Protein AF-A0A4R1M0T1-F1 (afdb_monomer_lite)

InterPro domains:
  IPR006120 Resolvase, HTH domain [PF02796] (14-45)
  IPR010982 Lambda repressor-like, DNA-binding domain superfamily [SSF47413] (10-69)

Foldseek 3Di:
DDDPPLPPAQPLCVVVVVVVPAPDDLVQLCVQVVHDSVVNVVSSRGRDDDLVVVVSSCVSRVHDCCVVCVVNVVVPDDDPDCPPDDDDPVRVVVVVVVVVVVVVVVVVVVVVVVVVVVVVVVVVPPDDDDDDD

Secondary structure (DSSP, 8-state):
----TTSS--HHHHHHHHHHTSSS-HHHHHHHHTS-HHHHHHHHT-SS--HHHHHHHHHHHT---TTT-HHHHHHHS-----TTS---HHHHHHHHHHHHHHHHHHHHHHHHHHHHHHHHTTGGGS-------

Structure (mmCIF, N/CA/C/O backbone):
data_AF-A0A4R1M0T1-F1
#
_entry.id   AF-A0A4R1M0T1-F1
#
loop_
_atom_site.group_PDB
_atom_site.id
_atom_site.type_symbol
_atom_site.label_atom_id
_atom_site.label_alt_id
_atom_site.label_comp_id
_atom_site.label_asym_id
_atom_site.label_entity_id
_atom_site.label_seq_id
_atom_site.pdbx_PDB_ins_code
_atom_site.Cartn_x
_atom_site.Cartn_y
_atom_site.Cartn_z
_atom_site.occupancy
_atom_site.B_iso_or_equiv
_atom_site.auth_seq_id
_atom_site.auth_comp_id
_atom_site.auth_asym_id
_atom_site.auth_atom_id
_atom_site.pdbx_PDB_model_num
ATOM 1 N N . MET A 1 1 ? 1.425 24.379 0.381 1.00 33.72 1 MET A N 1
ATOM 2 C CA . MET A 1 1 ? 0.547 24.592 -0.791 1.00 33.72 1 MET A CA 1
ATOM 3 C C . MET A 1 1 ? 0.255 23.237 -1.409 1.00 33.72 1 MET A C 1
ATOM 5 O O . MET A 1 1 ? 1.062 22.743 -2.184 1.00 33.72 1 MET A O 1
ATOM 9 N N . LEU A 1 2 ? -0.817 22.580 -0.966 1.00 36.25 2 LEU A N 1
ATOM 10 C CA . LEU A 1 2 ? -1.172 21.239 -1.421 1.00 36.25 2 LEU A CA 1
ATOM 11 C C . LEU A 1 2 ? -2.026 21.308 -2.693 1.00 36.25 2 LEU A C 1
ATOM 13 O O . LEU A 1 2 ? -3.057 21.968 -2.722 1.00 36.25 2 LEU A O 1
ATOM 17 N N . ASN A 1 3 ? -1.566 20.560 -3.692 1.00 45.50 3 ASN A N 1
ATOM 18 C CA . ASN A 1 3 ? -2.370 19.668 -4.520 1.00 45.50 3 ASN A CA 1
ATOM 19 C C . ASN A 1 3 ? -3.509 20.277 -5.361 1.00 45.50 3 ASN A C 1
ATOM 21 O O . ASN A 1 3 ? -4.679 19.976 -5.157 1.00 45.50 3 ASN A O 1
ATOM 25 N N . VAL A 1 4 ? -3.150 21.072 -6.376 1.00 42.53 4 VAL A N 1
ATOM 26 C CA . VAL A 1 4 ? -4.097 21.519 -7.424 1.00 42.53 4 VAL A CA 1
ATOM 27 C C . VAL A 1 4 ? -3.929 20.737 -8.744 1.00 42.53 4 VAL A C 1
ATOM 29 O O . VAL A 1 4 ? -4.718 20.903 -9.664 1.00 42.53 4 VAL A O 1
ATOM 32 N N . CYS A 1 5 ? -2.955 19.825 -8.866 1.00 45.53 5 CYS A N 1
ATOM 33 C CA . CYS A 1 5 ? -2.670 19.149 -10.145 1.00 45.53 5 CYS A CA 1
ATOM 34 C C . CYS A 1 5 ? -3.336 17.765 -10.320 1.00 45.53 5 CYS A C 1
ATOM 36 O O . CYS A 1 5 ? -2.964 17.017 -11.219 1.00 45.53 5 CYS A O 1
ATOM 38 N N . ASN A 1 6 ? -4.321 17.400 -9.488 1.00 52.53 6 ASN A N 1
ATOM 39 C CA . ASN A 1 6 ? -4.943 16.068 -9.549 1.00 52.53 6 ASN A CA 1
ATOM 40 C C . ASN A 1 6 ? -6.121 15.955 -10.545 1.00 52.53 6 ASN A C 1
ATOM 42 O O . ASN A 1 6 ? -6.615 14.862 -10.782 1.00 52.53 6 ASN A O 1
ATOM 46 N N . MET A 1 7 ? -6.593 17.057 -11.146 1.00 50.62 7 MET A N 1
ATOM 47 C CA . MET A 1 7 ? -7.789 17.042 -12.017 1.00 50.62 7 MET A CA 1
ATOM 48 C C . MET A 1 7 ? -7.512 16.796 -13.513 1.00 50.62 7 MET A C 1
ATOM 50 O O . MET A 1 7 ? -8.457 16.607 -14.271 1.00 50.62 7 MET A O 1
ATOM 54 N N . LEU A 1 8 ? -6.247 16.773 -13.948 1.00 61.38 8 LEU A N 1
ATOM 55 C CA . LEU A 1 8 ? -5.848 16.573 -15.357 1.00 61.38 8 LEU A CA 1
ATOM 56 C C . LEU A 1 8 ? -4.776 15.484 -15.544 1.00 61.38 8 LEU A C 1
ATOM 58 O O . LEU A 1 8 ? -4.285 15.283 -16.655 1.00 61.38 8 LEU A O 1
ATOM 62 N N . ARG A 1 9 ? -4.382 14.787 -14.471 1.00 71.94 9 ARG A N 1
ATOM 63 C CA . ARG A 1 9 ? -3.344 13.753 -14.531 1.00 71.94 9 ARG A CA 1
ATOM 64 C C . ARG A 1 9 ? -3.995 12.412 -14.869 1.00 71.94 9 ARG A C 1
ATOM 66 O O . ARG A 1 9 ? -4.820 11.920 -14.113 1.00 71.94 9 ARG A O 1
ATOM 73 N N . HIS A 1 10 ? -3.655 11.857 -16.033 1.00 86.06 10 HIS A N 1
ATOM 74 C CA . HIS A 1 10 ? -4.087 10.522 -16.442 1.00 86.06 10 HIS A CA 1
ATOM 75 C C . HIS A 1 10 ? -2.924 9.537 -16.283 1.00 86.06 10 HIS A C 1
ATOM 77 O O . HIS A 1 10 ? -2.056 9.416 -17.157 1.00 86.06 10 HIS A O 1
ATOM 83 N N . ASP A 1 11 ? -2.905 8.815 -15.168 1.00 85.62 11 ASP A N 1
ATOM 84 C CA . ASP A 1 11 ? -1.784 7.963 -14.757 1.00 85.62 11 ASP A CA 1
ATOM 85 C C . ASP A 1 11 ? -1.455 6.875 -15.785 1.00 85.62 11 ASP A C 1
ATOM 87 O O . ASP A 1 11 ? -0.282 6.607 -16.072 1.00 85.62 11 ASP A O 1
ATOM 91 N N . GLY A 1 12 ? -2.478 6.320 -16.436 1.00 88.31 12 GLY A N 1
ATOM 92 C CA . GLY A 1 12 ? -2.314 5.364 -17.527 1.00 88.31 12 GLY A CA 1
ATOM 93 C C . GLY A 1 12 ? -1.600 5.917 -18.759 1.00 88.31 12 GLY A C 1
ATOM 94 O O . GLY A 1 12 ? -0.815 5.197 -19.383 1.00 88.31 12 GLY A O 1
ATOM 95 N N . GLU A 1 13 ? -1.768 7.202 -19.081 1.00 88.56 13 GLU A N 1
ATOM 96 C CA . GLU A 1 13 ? -1.098 7.810 -20.234 1.00 88.56 13 GLU A CA 1
ATOM 97 C C . GLU A 1 13 ? 0.375 8.074 -19.931 1.00 88.56 13 GLU A C 1
ATOM 99 O O . GLU A 1 13 ? 1.247 7.868 -20.783 1.00 88.56 13 GLU A O 1
ATOM 104 N N . ILE A 1 14 ? 0.660 8.503 -18.700 1.00 87.81 14 ILE A N 1
ATOM 105 C CA . ILE A 1 14 ? 2.022 8.685 -18.197 1.00 87.81 14 ILE A CA 1
ATOM 106 C C . ILE A 1 14 ? 2.755 7.345 -18.239 1.00 87.81 14 ILE A C 1
ATOM 108 O O . ILE A 1 14 ? 3.854 7.256 -18.796 1.00 87.81 14 ILE A O 1
ATOM 112 N N . LEU A 1 15 ? 2.118 6.283 -17.741 1.00 88.56 15 LEU A N 1
ATOM 113 C CA . LEU A 1 15 ? 2.679 4.938 -17.746 1.00 88.56 15 LEU A CA 1
ATOM 114 C C . LEU A 1 15 ? 2.926 4.419 -19.171 1.00 88.56 15 LEU A C 1
ATOM 116 O O . LEU A 1 15 ? 3.992 3.865 -19.452 1.00 88.56 15 LEU A O 1
ATOM 120 N N . LYS A 1 16 ? 1.991 4.660 -20.098 1.00 90.19 16 LYS A N 1
ATOM 121 C CA . LYS A 1 16 ? 2.141 4.310 -21.519 1.00 90.19 16 LYS A CA 1
ATOM 122 C C . LYS A 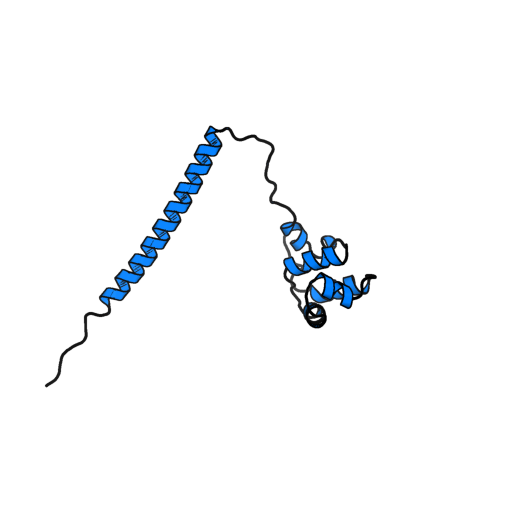1 16 ? 3.346 5.005 -22.153 1.00 90.19 16 LYS A C 1
ATOM 124 O O . LYS A 1 16 ? 4.143 4.349 -22.823 1.00 90.19 16 LYS A O 1
ATOM 129 N N . LYS A 1 17 ? 3.520 6.312 -21.919 1.00 87.81 17 LYS A N 1
ATOM 130 C CA . LYS A 1 17 ? 4.689 7.074 -22.401 1.00 87.81 17 LYS A CA 1
ATOM 131 C C . LYS A 1 17 ? 5.990 6.554 -21.790 1.00 87.81 17 LYS A C 1
ATOM 133 O O . LYS A 1 17 ? 7.015 6.518 -22.468 1.00 87.81 17 LYS A O 1
ATOM 138 N N . LEU A 1 18 ? 5.958 6.152 -20.524 1.00 85.69 18 LEU A N 1
ATOM 139 C CA . LEU A 1 18 ? 7.131 5.669 -19.809 1.00 85.69 18 LEU A CA 1
ATOM 140 C C . LEU A 1 18 ? 7.613 4.311 -20.327 1.00 85.69 18 LEU A C 1
ATOM 142 O O . LEU A 1 18 ? 8.812 4.146 -20.547 1.00 85.69 18 LEU A O 1
ATOM 146 N N . ILE A 1 19 ? 6.678 3.383 -20.552 1.00 86.81 19 ILE A N 1
ATOM 147 C CA . ILE A 1 19 ? 6.949 2.056 -21.120 1.00 86.81 19 ILE A CA 1
ATOM 148 C C . ILE A 1 19 ? 7.322 2.173 -22.598 1.00 86.81 19 ILE A C 1
ATOM 150 O O . ILE A 1 19 ? 8.246 1.504 -23.037 1.00 86.81 19 ILE A O 1
ATOM 154 N N . GLY A 1 20 ? 6.660 3.054 -23.355 1.00 84.19 20 GLY A N 1
ATOM 155 C CA . GLY A 1 20 ? 6.969 3.278 -24.771 1.00 84.19 20 GLY A CA 1
ATOM 156 C C . GLY A 1 20 ? 8.357 3.876 -25.023 1.00 84.19 20 GLY A C 1
ATOM 157 O O . GLY A 1 20 ? 8.916 3.669 -26.092 1.00 84.19 20 GLY A O 1
ATOM 158 N N . LYS A 1 21 ? 8.925 4.592 -24.043 1.00 83.12 21 LYS A N 1
ATOM 159 C CA . LYS A 1 21 ? 10.323 5.060 -24.059 1.00 83.12 21 LYS A CA 1
ATOM 160 C C . LYS A 1 21 ? 11.319 4.032 -23.506 1.00 83.12 21 LYS A C 1
ATOM 162 O O . LYS A 1 21 ? 12.507 4.331 -23.464 1.00 83.12 21 LYS A O 1
ATOM 167 N N . GLY A 1 22 ? 10.846 2.908 -22.974 1.00 80.25 22 GLY A N 1
ATOM 168 C CA . GLY A 1 22 ? 11.691 1.873 -22.387 1.00 80.25 22 GLY A CA 1
ATOM 169 C C . GLY A 1 22 ? 12.000 0.751 -23.375 1.00 80.25 22 GLY A C 1
ATOM 170 O O . GLY A 1 22 ? 11.234 0.496 -24.298 1.00 80.25 22 GLY A O 1
ATOM 171 N N . ASP A 1 23 ? 13.085 0.023 -23.118 1.00 83.12 23 ASP A N 1
ATOM 172 C CA . ASP A 1 23 ? 13.552 -1.077 -23.979 1.00 83.12 23 ASP A CA 1
ATOM 173 C C . ASP A 1 23 ? 12.890 -2.432 -23.662 1.00 83.12 23 ASP A C 1
ATOM 175 O O . ASP A 1 23 ? 13.226 -3.470 -24.235 1.00 83.12 23 ASP A O 1
ATOM 179 N N . ILE A 1 24 ? 11.956 -2.459 -22.706 1.00 86.44 24 ILE A N 1
ATOM 180 C CA . ILE A 1 24 ? 11.356 -3.696 -22.203 1.00 86.44 24 ILE A CA 1
ATOM 181 C C . ILE A 1 24 ? 9.989 -3.900 -22.865 1.00 86.44 24 ILE A C 1
ATOM 183 O O . ILE A 1 24 ? 9.076 -3.098 -22.655 1.00 86.44 24 ILE A O 1
ATOM 187 N N . PRO A 1 25 ? 9.786 -5.002 -23.612 1.00 90.19 25 PRO A N 1
ATOM 188 C CA . PRO A 1 25 ? 8.513 -5.249 -24.267 1.00 90.19 25 PRO A CA 1
ATOM 189 C C . PRO A 1 25 ? 7.417 -5.559 -23.242 1.00 90.19 25 PRO A C 1
ATOM 191 O O . PRO A 1 25 ? 7.638 -6.265 -22.254 1.00 90.19 25 PRO A O 1
ATOM 194 N N . ILE A 1 26 ? 6.189 -5.119 -23.531 1.00 89.94 26 ILE A N 1
ATOM 195 C CA . ILE A 1 26 ? 5.004 -5.311 -22.671 1.00 89.94 26 ILE A CA 1
ATOM 196 C C . ILE A 1 26 ? 4.774 -6.790 -22.327 1.00 89.94 26 ILE A C 1
ATOM 198 O O . ILE A 1 26 ? 4.324 -7.116 -21.231 1.00 89.94 26 ILE A O 1
ATOM 202 N N . SER A 1 27 ? 5.129 -7.708 -23.229 1.00 90.50 27 SER A N 1
ATOM 203 C CA . SER A 1 27 ? 5.064 -9.153 -22.993 1.00 90.50 27 SER A CA 1
ATOM 204 C C . SER A 1 27 ? 5.942 -9.612 -21.824 1.00 90.50 27 SER A C 1
ATOM 206 O O . SER A 1 27 ? 5.523 -10.472 -21.046 1.00 90.50 27 SER A O 1
ATOM 208 N N . ARG A 1 28 ? 7.137 -9.032 -21.679 1.00 91.44 28 ARG A N 1
ATOM 209 C CA . ARG A 1 28 ? 8.070 -9.325 -20.587 1.00 91.44 28 ARG A CA 1
ATOM 210 C C . ARG A 1 28 ? 7.588 -8.701 -19.282 1.00 91.44 28 ARG A C 1
ATOM 212 O O . ARG A 1 28 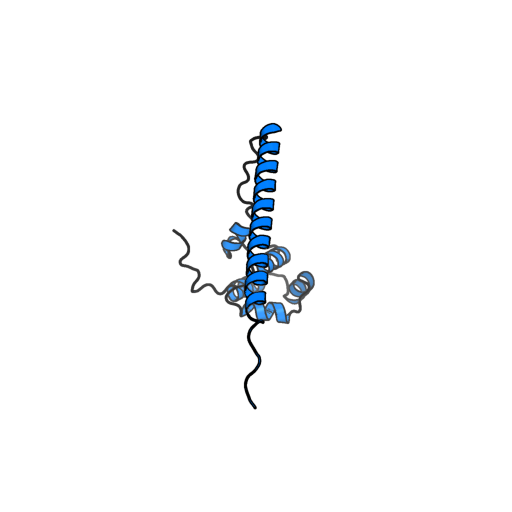? 7.605 -9.381 -18.260 1.00 91.44 28 ARG A O 1
ATOM 219 N N . ILE A 1 29 ? 7.061 -7.478 -19.349 1.00 91.31 29 ILE A N 1
ATOM 220 C CA . ILE A 1 29 ? 6.456 -6.797 -18.197 1.00 91.31 29 ILE A CA 1
ATOM 221 C C . ILE A 1 29 ? 5.275 -7.614 -17.658 1.00 91.31 29 ILE A C 1
ATOM 223 O O . ILE A 1 29 ? 5.232 -7.917 -16.472 1.00 91.31 29 ILE A O 1
ATOM 227 N N . ALA A 1 30 ? 4.364 -8.055 -18.530 1.00 92.38 30 ALA A N 1
ATOM 228 C CA . ALA A 1 30 ? 3.222 -8.901 -18.171 1.00 92.38 30 ALA A CA 1
ATOM 229 C C . ALA A 1 30 ? 3.658 -10.190 -17.462 1.00 92.38 30 ALA A C 1
ATOM 231 O O . ALA A 1 30 ? 3.120 -10.531 -16.408 1.00 92.38 30 ALA A O 1
ATOM 232 N N . LYS A 1 31 ? 4.689 -10.859 -17.995 1.00 92.56 31 LYS A N 1
ATOM 233 C CA . LYS A 1 31 ? 5.241 -12.085 -17.408 1.00 92.56 31 LYS A CA 1
ATOM 234 C C . LYS A 1 31 ? 5.829 -11.845 -16.014 1.00 92.56 31 LYS A C 1
ATOM 236 O O . LYS A 1 31 ? 5.576 -12.642 -15.119 1.00 92.56 31 LYS A O 1
ATOM 241 N N . GLN A 1 32 ? 6.580 -10.761 -15.817 1.00 89.12 32 GLN A N 1
ATOM 242 C CA . GLN A 1 32 ? 7.174 -10.431 -14.513 1.00 89.12 32 GLN A CA 1
ATOM 243 C C . GLN A 1 32 ? 6.139 -9.940 -13.493 1.00 89.12 32 GLN A C 1
ATOM 245 O O . GLN A 1 32 ? 6.295 -10.178 -12.301 1.00 89.12 32 GLN A O 1
ATOM 250 N N . MET A 1 33 ? 5.067 -9.300 -13.959 1.00 89.38 33 MET A N 1
ATOM 251 C CA . MET A 1 33 ? 3.951 -8.856 -13.123 1.00 89.38 33 MET A CA 1
ATOM 252 C C . MET A 1 33 ? 2.970 -9.988 -12.774 1.00 89.38 33 MET A C 1
ATOM 254 O O . MET A 1 33 ? 2.114 -9.794 -11.914 1.00 89.38 33 MET A O 1
ATOM 258 N N . GLY A 1 34 ? 3.054 -11.145 -13.442 1.00 91.44 34 GLY A N 1
ATOM 259 C CA . GLY A 1 34 ? 2.113 -12.256 -13.262 1.00 91.44 34 GLY A CA 1
ATOM 260 C C . GLY A 1 34 ? 0.698 -11.951 -13.771 1.00 91.44 34 GLY A C 1
ATOM 261 O O . GLY A 1 34 ? -0.269 -12.527 -13.280 1.00 91.44 34 GLY A O 1
ATOM 262 N N . VAL A 1 35 ? 0.559 -11.033 -14.733 1.00 91.38 35 VAL A N 1
ATOM 263 C CA . VAL A 1 35 ? -0.737 -10.610 -15.293 1.00 91.38 35 VAL A CA 1
ATOM 264 C C . VAL A 1 35 ? -0.783 -10.828 -16.801 1.00 91.38 35 VAL A C 1
ATOM 266 O O . VAL A 1 35 ? 0.244 -10.918 -17.470 1.00 91.38 35 VAL A O 1
ATOM 269 N N . ASN A 1 36 ? -1.987 -10.875 -17.372 1.00 94.25 36 ASN A N 1
ATOM 270 C CA . ASN A 1 36 ? -2.142 -10.910 -18.823 1.00 94.25 36 ASN A CA 1
ATOM 271 C C . ASN A 1 36 ? -1.764 -9.552 -19.455 1.00 94.25 36 ASN A C 1
ATOM 273 O O . ASN A 1 36 ? -1.960 -8.497 -18.849 1.00 94.25 36 ASN A O 1
ATOM 277 N N . ARG A 1 37 ? -1.283 -9.560 -20.706 1.00 91.19 37 ARG A N 1
ATOM 278 C CA . ARG A 1 37 ? -0.947 -8.346 -21.475 1.00 91.19 37 ARG A CA 1
ATOM 279 C C . ARG A 1 37 ? -2.139 -7.392 -21.563 1.00 91.19 37 ARG A C 1
ATOM 281 O O . ARG A 1 37 ? -1.972 -6.191 -21.390 1.00 91.19 37 ARG A O 1
ATOM 288 N N . SER A 1 38 ? -3.345 -7.934 -21.746 1.00 92.38 38 SER A N 1
ATOM 289 C CA . SER A 1 38 ? -4.594 -7.162 -21.787 1.00 92.38 38 SER A CA 1
ATOM 290 C C . SER A 1 38 ? -4.832 -6.352 -20.511 1.00 92.38 38 SER A C 1
ATOM 292 O O . SER A 1 38 ? -5.366 -5.251 -20.578 1.00 92.38 38 SER A O 1
ATOM 294 N N . THR A 1 39 ? -4.392 -6.855 -19.352 1.00 91.75 39 THR A N 1
ATOM 295 C CA . THR A 1 39 ? -4.483 -6.131 -18.077 1.00 91.75 39 THR A CA 1
ATOM 296 C C . THR A 1 39 ? -3.589 -4.896 -18.074 1.00 91.75 39 THR A C 1
ATOM 298 O O . THR A 1 39 ? -4.009 -3.859 -17.572 1.00 91.75 39 THR A O 1
ATOM 301 N N . ILE A 1 40 ? -2.392 -4.986 -18.665 1.00 90.12 40 ILE A N 1
ATOM 302 C CA . ILE A 1 40 ? -1.485 -3.838 -18.801 1.00 90.12 40 ILE A CA 1
ATOM 303 C C . ILE A 1 40 ? -2.093 -2.796 -19.737 1.00 90.12 40 ILE A C 1
ATOM 305 O O . ILE A 1 40 ? -2.155 -1.629 -19.368 1.00 90.12 40 ILE A O 1
ATOM 309 N N . TYR A 1 41 ? -2.594 -3.213 -20.904 1.00 92.44 41 TYR A N 1
ATOM 310 C CA . TYR A 1 41 ? -3.232 -2.286 -21.844 1.00 92.44 41 TYR A CA 1
ATOM 311 C C . TYR A 1 41 ? -4.438 -1.583 -21.224 1.00 92.44 41 TYR A C 1
ATOM 313 O O . TYR A 1 41 ? -4.539 -0.367 -21.313 1.00 92.44 41 TYR A O 1
ATOM 321 N N . ARG A 1 42 ? -5.287 -2.320 -20.501 1.00 92.38 42 ARG A N 1
ATOM 322 C CA . ARG A 1 42 ? -6.428 -1.748 -19.775 1.00 92.38 42 ARG A CA 1
ATOM 323 C C . ARG A 1 42 ? -6.006 -0.713 -18.733 1.00 92.38 42 ARG A C 1
ATOM 325 O O . ARG A 1 42 ? -6.776 0.191 -18.433 1.00 92.38 42 ARG A O 1
ATOM 332 N N . MET A 1 43 ? -4.811 -0.851 -18.163 1.00 88.81 43 MET A N 1
ATOM 333 C CA . MET A 1 43 ? -4.285 0.113 -17.202 1.00 88.81 43 MET A CA 1
ATOM 334 C C . MET A 1 43 ? -3.889 1.437 -17.858 1.00 88.81 43 MET A C 1
ATOM 336 O O . MET A 1 43 ? -3.863 2.456 -17.179 1.00 88.81 43 MET A O 1
ATOM 340 N N . PHE A 1 44 ? -3.616 1.453 -19.165 1.00 90.06 44 PHE A N 1
ATOM 341 C CA . PHE A 1 44 ? -3.293 2.686 -19.884 1.00 90.06 44 PHE A CA 1
ATOM 342 C C . PHE A 1 44 ? -4.493 3.610 -20.069 1.00 90.06 44 PHE A C 1
ATOM 344 O O . PHE A 1 44 ? -4.288 4.811 -20.189 1.00 90.06 44 PHE A O 1
ATOM 351 N N . ASP A 1 45 ? -5.710 3.069 -20.016 1.00 88.38 45 ASP A N 1
ATOM 352 C CA . ASP A 1 45 ? -6.964 3.825 -20.132 1.00 88.38 45 ASP A CA 1
ATOM 353 C C . ASP A 1 45 ? -7.527 4.238 -18.757 1.00 88.38 45 ASP A C 1
ATOM 355 O O . ASP A 1 45 ? -8.643 4.747 -18.650 1.00 88.38 45 ASP A O 1
ATOM 359 N N . LYS A 1 46 ? -6.787 3.974 -17.670 1.00 88.44 46 LYS A N 1
ATOM 360 C CA . LYS A 1 46 ? -7.177 4.360 -16.312 1.00 88.44 46 LYS A CA 1
ATOM 361 C C . LYS A 1 46 ? -6.554 5.696 -15.927 1.00 88.44 46 LYS A C 1
ATOM 363 O O . LYS A 1 46 ? -5.333 5.844 -15.948 1.00 88.44 46 LYS A O 1
ATOM 368 N N . ALA A 1 47 ? -7.412 6.634 -15.531 1.00 84.69 47 ALA A N 1
ATOM 369 C CA . ALA A 1 47 ? -6.994 7.938 -15.029 1.00 84.69 47 ALA A CA 1
ATOM 370 C C . ALA A 1 47 ? -6.237 7.830 -13.697 1.00 84.69 47 ALA A C 1
ATOM 372 O O . ALA A 1 47 ? -5.273 8.555 -13.495 1.00 84.69 47 ALA A O 1
ATOM 373 N N . ASP A 1 48 ? -6.634 6.880 -12.847 1.00 85.31 48 ASP A N 1
ATOM 374 C CA . ASP A 1 48 ? -6.006 6.583 -11.560 1.00 85.31 48 ASP A CA 1
ATOM 375 C C . ASP A 1 48 ? -5.549 5.117 -11.524 1.00 85.31 48 ASP A C 1
ATOM 377 O O . ASP A 1 48 ? -6.302 4.202 -11.894 1.00 85.31 48 ASP A O 1
ATOM 381 N N . ILE A 1 49 ? -4.300 4.894 -11.118 1.00 86.88 49 ILE A N 1
ATOM 382 C CA . ILE A 1 49 ? -3.677 3.573 -11.033 1.00 86.88 49 ILE A CA 1
ATOM 383 C C . ILE A 1 49 ? -3.293 3.312 -9.574 1.00 86.88 49 ILE A C 1
ATOM 385 O O . ILE A 1 49 ? -2.562 4.106 -8.988 1.00 86.88 49 ILE A O 1
ATOM 389 N N . PRO A 1 50 ? -3.672 2.153 -8.999 1.00 85.50 50 PRO A N 1
ATOM 390 C CA . PRO A 1 50 ? -3.275 1.794 -7.646 1.00 85.50 50 PRO A CA 1
ATOM 391 C C . PRO A 1 50 ? -1.757 1.860 -7.451 1.00 85.50 50 PRO A C 1
ATOM 393 O O . PRO A 1 50 ? -0.991 1.312 -8.251 1.00 85.50 50 PRO A O 1
ATOM 396 N N . ILE A 1 51 ? -1.335 2.457 -6.336 1.00 84.06 51 ILE A N 1
ATOM 397 C CA . ILE A 1 51 ? 0.078 2.660 -5.978 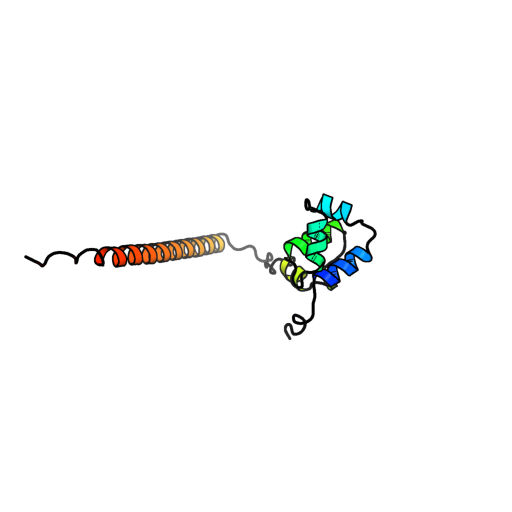1.00 84.06 51 ILE A CA 1
ATOM 398 C C . ILE A 1 51 ? 0.865 1.340 -6.013 1.00 84.06 51 ILE A C 1
ATOM 400 O O . ILE A 1 51 ? 1.963 1.289 -6.566 1.00 84.06 51 ILE A O 1
ATOM 404 N N . ASP A 1 52 ? 0.282 0.237 -5.535 1.00 84.88 52 ASP A N 1
ATOM 405 C CA . ASP A 1 52 ? 0.903 -1.096 -5.579 1.00 84.88 52 ASP A CA 1
ATOM 406 C C . ASP A 1 52 ? 1.270 -1.544 -6.998 1.00 84.88 52 ASP A C 1
ATOM 408 O O . ASP A 1 52 ? 2.286 -2.212 -7.220 1.00 84.88 52 ASP A O 1
ATOM 412 N N . PHE A 1 53 ? 0.433 -1.195 -7.975 1.00 87.50 53 PHE A N 1
ATOM 413 C CA . PHE A 1 53 ? 0.671 -1.525 -9.372 1.00 87.50 53 PHE A CA 1
ATOM 414 C C . PHE A 1 53 ? 1.811 -0.674 -9.944 1.00 87.50 53 PHE A C 1
ATOM 416 O O . PHE A 1 53 ? 2.697 -1.218 -10.608 1.00 87.50 53 PHE A O 1
ATOM 423 N N . LEU A 1 54 ? 1.831 0.628 -9.633 1.00 87.00 54 LEU A N 1
ATOM 424 C CA . LEU A 1 54 ? 2.901 1.557 -10.021 1.00 87.00 54 LEU A CA 1
ATOM 425 C C . LEU A 1 54 ? 4.261 1.153 -9.429 1.00 87.00 54 LEU A C 1
ATOM 427 O O . LEU A 1 54 ? 5.273 1.153 -10.130 1.00 87.00 54 LEU A O 1
ATOM 431 N N . LEU A 1 55 ? 4.287 0.730 -8.164 1.00 84.62 55 LEU A N 1
ATOM 432 C CA . LEU A 1 55 ? 5.500 0.252 -7.500 1.00 84.62 55 LEU A CA 1
ATOM 433 C C . LEU A 1 55 ? 6.042 -1.025 -8.145 1.00 84.62 55 LEU A C 1
ATOM 435 O O . LEU A 1 55 ? 7.238 -1.131 -8.426 1.00 84.62 55 LEU A O 1
ATOM 439 N N . LYS A 1 56 ? 5.169 -2.006 -8.396 1.00 87.81 56 LYS A N 1
ATOM 440 C CA . LYS A 1 56 ? 5.573 -3.268 -9.028 1.00 87.81 56 LYS A CA 1
ATOM 441 C C . LYS A 1 56 ? 6.089 -3.037 -10.444 1.00 87.81 56 LYS A C 1
ATOM 443 O O . LYS A 1 56 ? 7.145 -3.563 -10.792 1.00 87.81 56 LYS A O 1
ATOM 448 N N . ILE A 1 57 ? 5.397 -2.222 -11.241 1.00 88.38 57 ILE A N 1
ATOM 449 C CA . ILE A 1 57 ? 5.828 -1.965 -12.615 1.00 88.38 57 ILE A CA 1
ATOM 450 C C . ILE A 1 57 ? 7.115 -1.134 -12.658 1.00 88.38 57 ILE A C 1
ATOM 452 O O . ILE A 1 57 ? 7.984 -1.449 -13.464 1.00 88.38 57 ILE A O 1
ATOM 456 N N . GLY A 1 58 ? 7.295 -0.170 -11.745 1.00 86.00 58 GLY A N 1
ATOM 457 C CA . GLY A 1 58 ? 8.537 0.596 -11.582 1.00 86.00 58 GLY A CA 1
ATOM 458 C C . GLY A 1 58 ? 9.755 -0.280 -11.314 1.00 86.00 58 GLY A C 1
ATOM 459 O O . GLY A 1 58 ? 10.782 -0.123 -11.976 1.00 86.00 58 GLY A O 1
ATOM 460 N N . LYS A 1 59 ? 9.610 -1.279 -10.433 1.00 86.06 59 LYS A N 1
A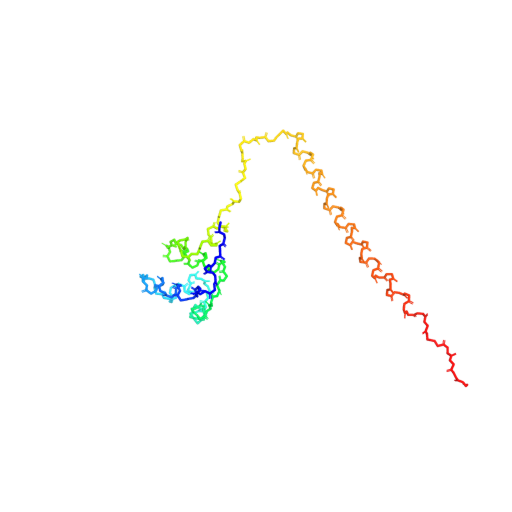TOM 461 C CA . LYS A 1 59 ? 10.649 -2.293 -10.183 1.00 86.06 59 LYS A CA 1
ATOM 462 C C . LYS A 1 59 ? 10.957 -3.120 -11.430 1.00 86.06 59 LYS A C 1
ATOM 464 O O . LYS A 1 59 ? 12.118 -3.368 -11.731 1.00 86.06 59 LYS A O 1
ATOM 469 N N . VAL A 1 60 ? 9.924 -3.533 -12.166 1.00 87.12 60 VAL A N 1
ATOM 470 C CA . VAL A 1 60 ? 10.072 -4.344 -13.384 1.00 87.12 60 VAL A CA 1
ATOM 471 C C . VAL A 1 60 ? 10.788 -3.580 -14.496 1.00 87.12 60 VAL A C 1
ATOM 473 O O . VAL A 1 60 ? 11.627 -4.158 -15.184 1.00 87.12 60 VAL A O 1
ATOM 476 N N . ILE A 1 61 ? 10.487 -2.290 -14.661 1.00 86.69 61 ILE A N 1
ATOM 477 C CA . ILE A 1 61 ? 11.129 -1.457 -15.683 1.00 86.69 61 ILE A CA 1
ATOM 478 C C . ILE A 1 61 ? 12.434 -0.797 -15.216 1.00 86.69 61 ILE A C 1
ATOM 480 O O . ILE A 1 61 ? 13.049 -0.072 -15.993 1.00 86.69 61 ILE A O 1
ATOM 484 N N . ASN A 1 62 ? 12.838 -1.042 -13.965 1.00 83.50 62 ASN A N 1
ATOM 485 C CA . ASN A 1 62 ? 14.005 -0.455 -13.305 1.00 83.50 62 ASN A CA 1
ATOM 486 C C . ASN A 1 62 ? 14.101 1.071 -13.490 1.00 83.50 62 ASN A C 1
ATOM 488 O O . ASN A 1 62 ? 15.157 1.611 -13.825 1.00 83.50 62 ASN A O 1
ATOM 492 N N . LYS A 1 63 ? 12.970 1.765 -13.332 1.00 80.12 63 LYS A N 1
ATOM 493 C CA . LYS A 1 63 ? 12.875 3.213 -13.531 1.00 80.12 63 LYS A CA 1
ATOM 494 C C . LYS A 1 63 ? 12.255 3.869 -12.317 1.00 80.12 63 LYS A C 1
ATOM 496 O O . LYS A 1 63 ? 11.268 3.371 -11.777 1.00 80.12 63 LYS A O 1
ATOM 501 N N . ASP A 1 64 ? 12.820 5.006 -11.936 1.00 76.75 64 ASP A N 1
ATOM 502 C CA . ASP A 1 64 ? 12.280 5.792 -10.843 1.00 76.75 64 ASP A CA 1
ATOM 503 C C . ASP A 1 64 ? 10.952 6.447 -11.257 1.00 76.75 64 ASP A C 1
ATOM 505 O O . ASP A 1 64 ? 10.873 7.201 -12.233 1.00 76.75 64 ASP A O 1
ATOM 509 N N . MET A 1 65 ? 9.897 6.104 -10.521 1.00 77.62 65 MET A N 1
ATOM 510 C CA . MET A 1 65 ? 8.533 6.603 -10.711 1.00 77.62 65 MET A CA 1
ATOM 511 C C . MET A 1 65 ? 8.275 7.879 -9.909 1.00 77.62 65 MET A C 1
ATOM 513 O O . MET A 1 65 ? 7.312 8.590 -10.194 1.00 77.62 65 MET A O 1
ATOM 517 N N . SER A 1 66 ? 9.151 8.192 -8.953 1.00 75.94 66 SER A N 1
ATOM 518 C CA . SER A 1 66 ? 9.048 9.327 -8.035 1.00 75.94 66 SER A CA 1
ATOM 519 C C . SER A 1 66 ? 8.776 10.672 -8.728 1.00 75.94 66 SER A C 1
ATOM 521 O O . SER A 1 66 ? 7.869 11.380 -8.295 1.00 75.94 66 SER A O 1
ATOM 523 N N . PRO A 1 67 ? 9.449 11.032 -9.844 1.00 78.88 67 PRO A N 1
ATOM 524 C CA . PRO A 1 67 ? 9.216 12.320 -10.509 1.00 78.88 67 PRO A CA 1
ATOM 525 C C . PRO A 1 67 ? 7.832 12.436 -11.154 1.00 78.88 67 PRO A C 1
ATOM 527 O O . PRO A 1 67 ? 7.347 13.538 -11.398 1.00 78.88 67 PRO A O 1
ATOM 530 N N . PHE A 1 68 ? 7.223 11.297 -11.485 1.00 76.31 68 PHE A N 1
ATOM 531 C CA . PHE A 1 68 ? 5.950 11.239 -12.191 1.00 76.31 68 PHE A CA 1
ATOM 532 C C . PHE A 1 68 ? 4.781 11.070 -11.229 1.00 76.31 68 PHE A C 1
ATOM 534 O O . PHE A 1 68 ? 3.709 11.591 -11.517 1.00 76.31 68 PHE A O 1
ATOM 541 N N . PHE A 1 69 ? 5.000 10.376 -10.112 1.00 78.94 69 PHE A N 1
ATOM 542 C CA . PHE A 1 69 ? 3.991 10.011 -9.123 1.00 78.94 69 PHE A CA 1
ATOM 543 C C . PHE A 1 69 ? 4.484 10.404 -7.717 1.00 78.94 69 PHE A C 1
ATOM 545 O O . PHE A 1 69 ? 5.025 9.562 -6.995 1.00 78.94 69 PHE A O 1
ATOM 552 N N . PRO A 1 70 ? 4.348 11.677 -7.306 1.00 72.06 70 PRO A N 1
ATOM 553 C CA . PRO A 1 70 ? 4.798 12.132 -5.988 1.00 72.06 70 PRO A CA 1
ATOM 554 C C . PRO A 1 70 ? 4.096 11.405 -4.827 1.00 72.06 70 PRO A C 1
ATOM 556 O O . PRO A 1 70 ? 4.655 11.294 -3.736 1.00 72.06 70 PRO A O 1
ATOM 559 N N . GLU A 1 71 ? 2.904 10.853 -5.055 1.00 68.38 71 GLU A N 1
ATOM 560 C CA . GLU A 1 71 ? 2.154 10.042 -4.090 1.00 68.38 71 GLU A CA 1
ATOM 561 C C . GLU A 1 71 ? 2.858 8.709 -3.794 1.00 68.38 71 GLU A C 1
ATOM 563 O O . GLU A 1 71 ? 2.819 8.211 -2.670 1.00 68.38 71 GLU A O 1
ATOM 568 N N . VAL A 1 72 ? 3.570 8.156 -4.783 1.00 65.62 72 VAL A N 1
ATOM 569 C CA . VAL A 1 72 ? 4.377 6.940 -4.619 1.00 65.62 72 VAL A CA 1
ATOM 570 C C . VAL A 1 72 ? 5.536 7.197 -3.654 1.00 65.62 72 VAL A C 1
ATOM 572 O O . VAL A 1 72 ? 5.864 6.330 -2.848 1.00 65.62 72 VAL A O 1
ATOM 575 N N . ILE A 1 73 ? 6.113 8.403 -3.670 1.00 62.59 73 ILE A N 1
ATOM 576 C CA . ILE A 1 73 ? 7.191 8.792 -2.750 1.00 62.59 73 ILE A CA 1
ATOM 577 C C . ILE A 1 73 ? 6.694 8.787 -1.300 1.00 62.59 73 ILE A C 1
ATOM 579 O O . ILE A 1 73 ? 7.382 8.270 -0.423 1.00 62.59 73 ILE A O 1
ATOM 583 N N . GLN A 1 74 ? 5.497 9.322 -1.046 1.00 61.81 74 GLN A N 1
ATOM 584 C CA . GLN A 1 74 ? 4.918 9.363 0.302 1.00 61.81 74 GLN A CA 1
ATOM 585 C C . GLN A 1 74 ? 4.631 7.962 0.856 1.00 61.81 74 GLN A C 1
ATOM 587 O O . GLN A 1 74 ? 4.719 7.762 2.061 1.00 61.81 74 GLN A O 1
ATOM 592 N N . ALA A 1 75 ? 4.322 6.993 -0.010 1.00 60.00 75 ALA A N 1
ATOM 593 C CA . ALA A 1 75 ? 4.113 5.602 0.387 1.00 60.00 75 ALA A CA 1
ATOM 594 C C . ALA A 1 75 ? 5.424 4.829 0.636 1.00 60.00 75 ALA A C 1
ATOM 596 O O . ALA A 1 75 ? 5.422 3.861 1.393 1.00 60.00 75 ALA A O 1
ATOM 597 N N . ILE A 1 76 ? 6.531 5.220 -0.010 1.00 62.25 76 ILE A N 1
ATOM 598 C CA . ILE A 1 76 ? 7.855 4.594 0.176 1.00 62.25 76 ILE A CA 1
ATOM 599 C C . ILE A 1 76 ? 8.573 5.160 1.406 1.00 62.25 76 ILE A C 1
ATOM 601 O O . ILE A 1 76 ? 9.346 4.447 2.044 1.00 62.25 76 ILE A O 1
ATOM 605 N N . GLN A 1 77 ? 8.350 6.434 1.734 1.00 59.28 77 GLN A N 1
ATOM 606 C CA . GLN A 1 77 ? 8.911 7.021 2.942 1.00 59.28 77 GLN A CA 1
ATOM 607 C C . GLN A 1 77 ? 8.194 6.427 4.155 1.00 59.28 77 GLN A C 1
ATOM 609 O O . GLN A 1 77 ? 7.041 6.755 4.430 1.00 59.28 77 GLN A O 1
ATOM 614 N N . GLU A 1 78 ? 8.887 5.556 4.894 1.00 57.94 78 GLU A N 1
ATOM 615 C CA . GLU A 1 78 ? 8.494 5.273 6.271 1.00 57.94 78 GLU A CA 1
ATOM 616 C C . GLU A 1 78 ? 8.311 6.622 6.984 1.00 57.94 78 GLU A C 1
ATOM 618 O O . GLU A 1 78 ? 9.144 7.522 6.796 1.00 57.94 78 GLU A O 1
ATOM 623 N N . PRO A 1 79 ? 7.231 6.812 7.770 1.00 59.44 79 PRO A N 1
ATOM 624 C CA . PRO A 1 79 ? 7.125 8.001 8.601 1.00 59.44 79 PRO A CA 1
ATOM 625 C C . PRO A 1 79 ? 8.434 8.110 9.386 1.00 59.44 79 PRO A C 1
ATOM 627 O O . PRO A 1 79 ? 8.912 7.075 9.847 1.00 59.44 79 PRO A O 1
ATOM 630 N N . PRO A 1 80 ? 9.046 9.300 9.510 1.00 55.03 80 PRO A N 1
ATOM 631 C CA . PRO A 1 80 ? 10.340 9.440 10.159 1.00 55.03 80 PRO A CA 1
ATOM 632 C C . PRO A 1 80 ? 10.231 8.934 11.598 1.00 55.03 80 PRO A C 1
ATOM 634 O O . PRO A 1 80 ? 9.773 9.640 12.497 1.00 55.03 80 PRO A O 1
ATOM 637 N N . VAL A 1 81 ? 10.606 7.675 11.812 1.00 56.50 81 VAL A N 1
ATOM 638 C CA . VAL A 1 81 ? 10.650 7.080 13.135 1.00 56.50 81 VAL A CA 1
ATOM 639 C C . VAL A 1 81 ? 11.946 7.590 13.732 1.00 56.50 81 VAL A C 1
ATOM 641 O O . VAL A 1 81 ? 13.035 7.321 13.226 1.00 56.50 81 VAL A O 1
ATOM 644 N N . ASN A 1 82 ? 11.840 8.405 14.777 1.00 61.69 82 ASN A N 1
ATOM 645 C CA . ASN A 1 82 ? 13.006 8.843 15.521 1.00 61.69 82 ASN A CA 1
ATOM 646 C C . ASN A 1 82 ? 13.575 7.635 16.287 1.00 61.69 82 ASN A C 1
ATOM 648 O O . ASN A 1 82 ? 13.205 7.388 17.431 1.00 61.69 82 ASN A O 1
ATOM 652 N N . TYR A 1 83 ? 14.455 6.866 15.643 1.00 58.25 83 TYR A N 1
ATOM 653 C CA . TYR A 1 83 ? 15.191 5.759 16.264 1.00 58.25 83 TYR A CA 1
ATOM 654 C C . TYR A 1 83 ? 16.273 6.248 17.252 1.00 58.25 83 TYR A C 1
ATOM 656 O O . TYR A 1 83 ? 16.937 5.435 17.890 1.00 58.25 83 TYR A O 1
ATOM 664 N N . 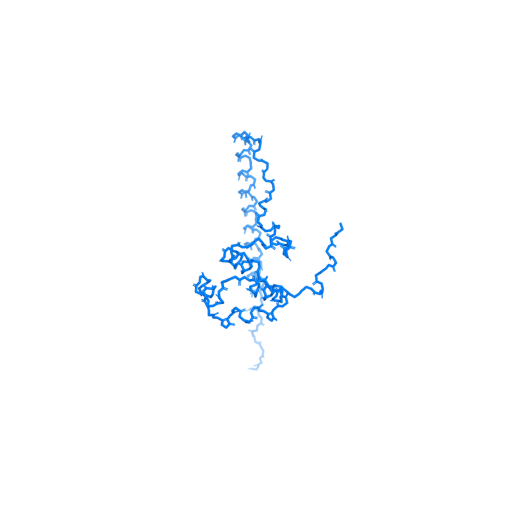SER A 1 84 ? 16.468 7.566 17.394 1.00 61.25 84 SER A N 1
ATOM 665 C CA . SER A 1 84 ? 17.631 8.170 18.063 1.00 61.25 84 SER A CA 1
ATOM 666 C C . SER A 1 84 ? 17.525 8.259 19.587 1.00 61.25 84 SER A C 1
ATOM 668 O O . SER A 1 84 ? 18.372 8.877 20.227 1.00 61.25 84 SER A O 1
ATOM 670 N N . SER A 1 85 ? 16.500 7.679 20.206 1.00 64.69 85 SER A N 1
ATOM 671 C CA . SER A 1 85 ? 16.382 7.654 21.666 1.00 64.69 85 SER A CA 1
ATOM 672 C C . SER A 1 85 ? 15.976 6.255 22.115 1.00 64.69 85 SER A C 1
ATOM 674 O O . SER A 1 85 ? 14.817 5.875 21.937 1.00 64.69 85 SER A O 1
ATOM 676 N N . PRO A 1 86 ? 16.914 5.460 22.664 1.00 70.94 86 PRO A N 1
ATOM 677 C CA . PRO A 1 86 ? 16.576 4.203 23.310 1.00 70.94 86 PRO A CA 1
ATOM 678 C C . PRO A 1 86 ? 15.597 4.508 24.444 1.00 70.94 86 PRO A C 1
ATOM 680 O O . PRO A 1 86 ? 15.967 5.157 25.421 1.00 70.94 86 PRO A O 1
ATOM 683 N N . LYS A 1 87 ? 14.338 4.084 24.296 1.00 74.56 87 LYS A N 1
ATOM 684 C CA . LYS A 1 87 ? 13.350 4.200 25.372 1.00 74.56 87 LYS A CA 1
ATOM 685 C C . LYS A 1 87 ? 13.824 3.378 26.561 1.00 74.56 87 LYS A C 1
ATOM 687 O O . LYS A 1 87 ? 14.314 2.256 26.388 1.00 74.56 87 LYS A O 1
ATOM 692 N N . SER A 1 88 ? 13.665 3.918 27.762 1.00 85.62 88 SER A N 1
ATOM 693 C CA . SER A 1 88 ? 13.918 3.160 28.985 1.00 85.62 88 SER A CA 1
ATOM 694 C C . SER A 1 88 ? 13.005 1.927 29.034 1.00 85.62 88 SER A C 1
ATOM 696 O O . SER A 1 88 ? 11.873 1.950 28.547 1.00 85.62 88 SER A O 1
ATOM 698 N N . TYR A 1 89 ? 13.461 0.844 29.672 1.00 84.81 89 TYR A N 1
ATOM 699 C CA . TYR A 1 89 ? 12.640 -0.355 29.881 1.00 84.81 89 TYR A CA 1
ATOM 700 C C . TYR A 1 89 ? 11.302 -0.025 30.566 1.00 84.81 89 TYR A C 1
ATOM 702 O O . TYR A 1 89 ? 10.274 -0.604 30.220 1.00 84.81 89 TYR A O 1
ATOM 710 N N . SER A 1 90 ? 11.300 0.947 31.486 1.00 87.31 90 SER A N 1
ATOM 711 C CA . SER A 1 90 ? 10.084 1.441 32.143 1.00 87.31 90 SER A CA 1
ATOM 712 C C . SER A 1 90 ? 9.110 2.099 31.159 1.00 87.31 90 SER A C 1
ATOM 714 O O . SER A 1 90 ? 7.929 1.772 31.158 1.00 87.31 90 SER A O 1
ATOM 716 N N . GLU A 1 91 ? 9.608 2.952 30.263 1.00 86.81 91 GLU A N 1
ATOM 717 C CA . GLU A 1 91 ? 8.795 3.655 29.259 1.00 86.81 91 GLU A CA 1
ATOM 718 C C . GLU A 1 91 ? 8.158 2.673 28.267 1.00 86.81 91 GLU A C 1
ATOM 720 O O . GLU A 1 91 ? 6.995 2.814 27.894 1.00 86.81 91 GLU A O 1
ATOM 725 N N . LEU A 1 92 ? 8.884 1.615 27.892 1.00 86.88 92 LEU A N 1
ATOM 726 C CA . LEU A 1 92 ? 8.356 0.544 27.042 1.00 86.88 92 LEU A CA 1
ATOM 727 C C . LEU A 1 92 ? 7.243 -0.261 27.728 1.00 86.88 92 LEU A C 1
ATOM 729 O O . LEU A 1 92 ? 6.298 -0.699 27.064 1.00 86.88 92 LEU A O 1
ATOM 733 N N . LEU A 1 93 ? 7.343 -0.485 29.043 1.00 89.88 93 LEU A N 1
ATOM 734 C CA . LEU A 1 93 ? 6.290 -1.153 29.811 1.00 89.88 93 LEU A CA 1
ATOM 735 C C . LEU A 1 93 ? 5.019 -0.304 29.874 1.00 89.88 93 LEU A C 1
ATOM 737 O O . LEU A 1 93 ? 3.925 -0.848 29.688 1.00 89.88 93 LEU A O 1
ATOM 741 N N . ASP A 1 94 ? 5.166 1.002 30.080 1.00 91.25 94 ASP A N 1
ATOM 742 C CA . ASP A 1 94 ? 4.043 1.937 30.134 1.00 91.25 94 ASP A CA 1
ATOM 743 C C . ASP A 1 94 ? 3.361 2.074 28.771 1.00 91.25 94 ASP A C 1
ATOM 745 O O . ASP A 1 94 ? 2.135 1.980 28.685 1.00 91.25 94 ASP A O 1
ATOM 749 N N . GLU A 1 95 ? 4.130 2.175 27.684 1.00 89.56 95 GLU A N 1
ATOM 750 C CA . GLU A 1 95 ? 3.581 2.171 26.324 1.00 89.56 95 GLU A CA 1
ATOM 751 C C . GLU A 1 95 ? 2.839 0.874 26.013 1.00 89.56 95 GLU A C 1
ATOM 753 O O . GLU A 1 95 ? 1.708 0.899 25.520 1.00 89.56 95 GLU A O 1
ATOM 758 N N . ARG A 1 96 ? 3.440 -0.277 26.337 1.00 91.56 96 ARG A N 1
ATOM 759 C CA . ARG A 1 96 ? 2.794 -1.583 26.164 1.00 91.56 96 ARG A CA 1
ATOM 760 C C . ARG A 1 96 ? 1.465 -1.631 26.916 1.00 91.56 96 ARG A C 1
ATOM 762 O O . ARG A 1 96 ? 0.469 -2.104 26.364 1.00 91.56 96 ARG A O 1
ATOM 769 N N . ARG A 1 97 ? 1.444 -1.167 28.167 1.00 94.06 97 ARG A N 1
ATOM 770 C CA . ARG A 1 97 ? 0.237 -1.141 28.997 1.00 94.06 97 ARG A CA 1
ATOM 771 C C . ARG A 1 97 ? -0.821 -0.219 28.398 1.00 94.06 97 ARG A C 1
ATOM 773 O O . ARG A 1 97 ? -1.951 -0.657 28.216 1.00 94.06 97 ARG A O 1
ATOM 780 N N . TYR A 1 98 ? -0.438 0.993 28.006 1.00 93.19 98 TYR A N 1
ATOM 781 C CA . TYR A 1 98 ? -1.329 1.961 27.371 1.00 93.19 98 TYR A CA 1
ATOM 782 C C . TYR A 1 98 ? -2.011 1.383 26.123 1.00 93.19 98 TYR A C 1
ATOM 784 O O . TYR A 1 98 ? -3.235 1.444 25.988 1.00 93.19 98 TYR A O 1
ATOM 792 N N . TRP A 1 99 ? -1.237 0.770 25.223 1.00 93.69 99 TRP A N 1
ATOM 793 C CA . TRP A 1 99 ? -1.785 0.185 23.999 1.00 93.69 99 TRP A CA 1
ATOM 794 C C . TRP A 1 99 ? -2.659 -1.040 24.268 1.00 93.69 99 TRP A C 1
ATOM 796 O O . TRP A 1 99 ? -3.696 -1.199 23.618 1.00 93.69 99 TRP A O 1
ATOM 806 N N . LYS A 1 100 ? -2.294 -1.868 25.253 1.00 95.00 100 LYS A N 1
ATOM 807 C CA . LYS A 1 100 ? -3.118 -2.998 25.700 1.00 95.00 100 LYS A CA 1
ATOM 808 C C . LYS A 1 100 ? -4.472 -2.522 26.229 1.00 95.00 100 LYS A C 1
ATOM 810 O O . LYS A 1 100 ? -5.502 -3.041 25.804 1.00 95.00 100 LYS A O 1
ATOM 815 N N . ASP A 1 101 ? -4.476 -1.525 27.108 1.00 95.38 101 ASP A N 1
ATOM 816 C CA . ASP A 1 101 ? -5.697 -1.009 27.731 1.00 95.38 101 ASP A CA 1
ATOM 817 C C . ASP A 1 101 ? -6.598 -0.326 26.690 1.00 95.38 101 ASP A C 1
ATOM 819 O O . ASP A 1 101 ? -7.811 -0.544 26.668 1.00 95.38 101 ASP A O 1
ATOM 823 N N . LYS A 1 102 ? -6.007 0.419 25.745 1.00 94.06 102 LYS A N 1
ATOM 824 C CA . LYS A 1 102 ? -6.737 1.014 24.616 1.00 94.06 102 LYS A CA 1
ATOM 825 C C . LYS A 1 102 ? -7.406 -0.043 23.737 1.00 94.06 102 LYS A C 1
ATOM 827 O O . LYS A 1 102 ? -8.555 0.135 23.338 1.00 94.06 102 LYS A O 1
ATOM 832 N N . TYR A 1 103 ? -6.706 -1.136 23.441 1.00 94.69 103 TYR A N 1
ATOM 833 C CA . TYR A 1 103 ? -7.260 -2.243 22.665 1.00 94.69 103 TYR A CA 1
ATOM 834 C C . TYR A 1 103 ? -8.435 -2.914 23.388 1.00 94.69 103 TYR A C 1
ATOM 836 O O . TYR A 1 103 ? -9.492 -3.112 22.787 1.00 94.69 103 TYR A O 1
ATOM 844 N N . ILE A 1 104 ? -8.282 -3.195 24.687 1.00 95.31 104 ILE A N 1
ATOM 845 C CA . ILE A 1 104 ? -9.346 -3.772 25.521 1.00 95.31 104 ILE A CA 1
ATOM 846 C C . ILE A 1 104 ? -10.577 -2.860 25.534 1.00 95.31 104 ILE A C 1
ATOM 848 O O . ILE A 1 104 ? -11.679 -3.329 25.264 1.00 95.31 104 ILE A O 1
ATOM 852 N N . ASN A 1 105 ? -10.393 -1.555 25.747 1.00 95.69 105 ASN A N 1
ATOM 853 C CA . ASN A 1 105 ? -11.497 -0.593 25.767 1.00 95.69 105 ASN A CA 1
ATOM 854 C C . ASN A 1 105 ? -12.295 -0.592 24.452 1.00 95.69 105 ASN A C 1
ATOM 856 O O . ASN A 1 105 ? -13.526 -0.589 24.459 1.00 95.69 105 ASN A O 1
ATOM 860 N N . ILE A 1 106 ? -11.600 -0.629 23.312 1.00 94.81 106 ILE A N 1
ATOM 861 C CA . ILE A 1 106 ? -12.251 -0.688 21.999 1.00 94.81 106 ILE A CA 1
ATOM 862 C C . ILE A 1 106 ? -13.061 -1.982 21.864 1.00 94.81 106 ILE A C 1
ATOM 864 O O . ILE A 1 106 ? -14.215 -1.922 21.439 1.00 94.81 106 ILE A O 1
ATOM 868 N N . LEU A 1 107 ? -12.503 -3.130 22.264 1.00 93.62 107 LEU A N 1
ATOM 869 C CA . LEU A 1 107 ? -13.221 -4.408 22.242 1.00 93.62 107 LEU A CA 1
ATOM 870 C C . LEU A 1 107 ? -14.474 -4.382 23.123 1.00 93.62 107 LEU A C 1
ATOM 872 O O . LEU A 1 107 ? -15.544 -4.806 22.686 1.00 93.62 107 LEU A O 1
ATOM 876 N N . GLU A 1 108 ? -14.370 -3.852 24.338 1.00 94.62 108 GLU A N 1
ATOM 877 C CA . GLU A 1 108 ? -15.502 -3.699 25.255 1.00 94.62 108 GLU A CA 1
ATOM 878 C C . GLU A 1 108 ? -16.582 -2.782 24.670 1.00 94.62 108 GLU A C 1
ATOM 880 O O . GLU A 1 108 ? -17.776 -3.102 24.708 1.00 94.62 108 GLU A O 1
ATOM 885 N N . LYS A 1 109 ? -16.181 -1.669 24.046 1.00 93.31 109 LYS A N 1
ATOM 886 C CA . LYS A 1 109 ? -17.110 -0.755 23.376 1.00 93.31 109 LYS A CA 1
ATOM 887 C C . LYS A 1 109 ? -17.808 -1.426 22.192 1.00 93.31 109 LYS A C 1
ATOM 889 O O . LYS A 1 109 ? -19.022 -1.301 22.054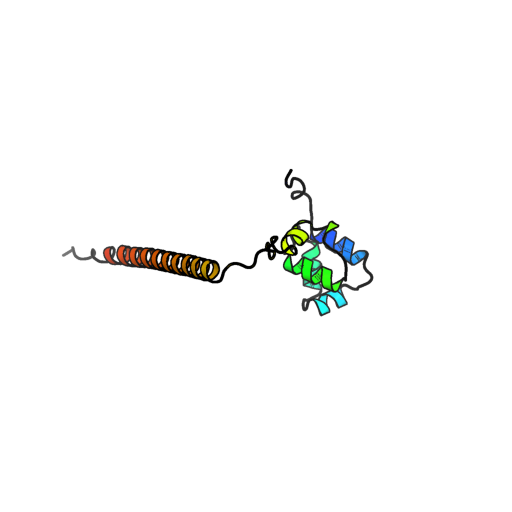 1.00 93.31 109 LYS A O 1
ATOM 894 N N . CYS A 1 110 ? -17.084 -2.179 21.370 1.00 90.81 110 CYS A N 1
ATOM 895 C CA . CYS A 1 110 ? -17.679 -2.953 20.279 1.00 90.81 110 CYS A CA 1
ATOM 896 C C . CYS A 1 110 ? -18.677 -3.997 20.802 1.00 90.81 110 CYS A C 1
ATOM 898 O O . CYS A 1 110 ? -19.802 -4.072 20.306 1.00 90.81 110 CYS A O 1
ATOM 900 N N . ASN A 1 111 ? -18.305 -4.745 21.842 1.00 91.38 111 ASN A N 1
ATOM 901 C CA . ASN A 1 111 ? -19.167 -5.760 22.445 1.00 91.38 111 ASN A CA 1
ATOM 902 C C . ASN A 1 111 ? -20.426 -5.149 23.073 1.00 91.38 111 ASN A C 1
ATOM 904 O O . ASN A 1 111 ? -21.515 -5.698 22.919 1.00 91.38 111 ASN A O 1
ATOM 908 N N . SER A 1 112 ? -20.312 -4.000 23.744 1.00 90.06 112 SER A N 1
ATOM 909 C CA . SER A 1 112 ? -21.474 -3.316 24.329 1.00 90.06 112 SER A CA 1
ATOM 910 C C . SER A 1 112 ? -22.453 -2.823 23.260 1.00 90.06 112 SER A C 1
ATOM 912 O O . SER A 1 112 ? -23.658 -3.024 23.404 1.00 90.06 112 SER A O 1
ATOM 914 N N . LEU A 1 113 ? -21.962 -2.261 22.150 1.00 90.19 113 LEU A N 1
ATOM 915 C CA . LEU A 1 113 ? -22.807 -1.868 21.017 1.00 90.19 113 LEU A CA 1
ATOM 916 C C . LEU A 1 113 ? -23.522 -3.071 20.393 1.00 90.19 113 LEU A C 1
ATOM 918 O O . LEU A 1 113 ? -24.726 -2.999 20.142 1.00 90.19 113 LEU A O 1
ATOM 922 N N . LEU A 1 114 ? -22.809 -4.183 20.195 1.00 87.75 114 LEU A N 1
ATOM 923 C CA . LEU A 1 114 ? -23.391 -5.420 19.675 1.00 87.75 114 LEU A CA 1
ATOM 924 C C . LEU A 1 114 ? -24.480 -5.961 20.613 1.00 87.75 114 LEU A C 1
ATOM 926 O O . LEU A 1 114 ? -25.585 -6.277 20.172 1.00 87.75 114 LEU A O 1
ATOM 930 N N . ASN A 1 115 ? -24.208 -6.001 21.917 1.00 85.25 115 ASN A N 1
ATOM 931 C CA . ASN A 1 115 ? -25.176 -6.444 22.920 1.00 85.25 115 ASN A CA 1
ATOM 932 C C . ASN A 1 115 ? -26.414 -5.537 22.975 1.00 85.25 115 ASN A C 1
ATOM 934 O O . ASN A 1 115 ? -27.531 -6.041 23.078 1.00 85.25 115 ASN A O 1
ATOM 938 N N . ASN A 1 116 ? -26.246 -4.220 22.835 1.00 86.88 116 ASN A N 1
ATOM 939 C CA . ASN A 1 116 ? -27.363 -3.274 22.787 1.00 86.88 116 ASN A CA 1
ATOM 940 C C . ASN A 1 116 ? -28.253 -3.490 21.551 1.00 86.88 116 ASN A C 1
ATOM 942 O O . ASN A 1 116 ? -29.478 -3.449 21.666 1.00 86.88 116 ASN A O 1
ATOM 946 N N . GLN A 1 117 ? -27.666 -3.778 20.385 1.00 85.94 117 GLN A N 1
ATOM 947 C CA . GLN A 1 117 ? -28.426 -4.140 19.178 1.00 85.94 117 GLN A CA 1
ATOM 948 C C . GLN A 1 117 ? -29.172 -5.476 19.341 1.00 85.94 117 GLN A C 1
ATOM 950 O O . GLN A 1 117 ? -30.316 -5.630 18.907 1.00 85.94 117 GLN A O 1
ATOM 955 N N . LEU A 1 118 ? -28.557 -6.453 20.011 1.00 79.62 118 LEU A N 1
ATOM 956 C CA . LEU A 1 118 ? -29.210 -7.727 20.326 1.00 79.62 118 LEU A CA 1
ATOM 957 C C . LEU A 1 118 ? -30.338 -7.572 21.359 1.00 79.62 118 LEU A C 1
ATOM 959 O O . LEU A 1 118 ? -31.303 -8.333 21.328 1.00 79.62 118 LEU A O 1
ATOM 963 N N . ALA A 1 119 ? -30.243 -6.608 22.275 1.00 76.50 119 ALA A N 1
ATOM 964 C CA . ALA A 1 119 ? -31.298 -6.313 23.242 1.00 76.50 119 ALA A CA 1
ATOM 965 C C . ALA A 1 119 ? -32.488 -5.582 22.593 1.00 76.50 119 ALA A C 1
ATOM 967 O O . ALA A 1 119 ? -33.638 -5.959 22.831 1.00 76.50 119 ALA A O 1
ATOM 968 N N . SER A 1 120 ? -32.237 -4.597 21.722 1.00 67.00 120 SER A N 1
ATOM 969 C CA . SER A 1 120 ? -33.302 -3.842 21.042 1.00 67.00 120 SER A CA 1
ATOM 970 C C . SER A 1 120 ? -34.132 -4.700 20.077 1.00 67.00 120 SER A C 1
ATOM 972 O O . SER A 1 120 ? -35.333 -4.481 19.930 1.00 67.00 120 SER A O 1
ATOM 974 N N . THR A 1 121 ? -33.528 -5.727 19.476 1.00 61.41 121 THR A N 1
ATOM 975 C CA . THR A 1 121 ? -34.200 -6.662 18.553 1.00 61.41 121 THR A CA 1
ATOM 976 C C . THR A 1 121 ? -35.049 -7.734 19.249 1.00 61.41 121 THR A C 1
ATOM 978 O O . THR A 1 121 ? -35.924 -8.328 18.616 1.00 61.41 121 THR A O 1
ATOM 981 N N . LYS A 1 122 ? -34.849 -7.977 20.554 1.00 60.22 122 LYS A N 1
ATOM 982 C CA . LYS A 1 122 ? -35.645 -8.943 21.338 1.00 60.22 122 LYS A CA 1
ATOM 983 C C . LYS A 1 122 ? -36.991 -8.372 21.806 1.00 60.22 122 LYS A C 1
ATOM 985 O O . LYS A 1 122 ? -37.968 -9.115 21.837 1.00 60.22 122 LYS A O 1
ATOM 990 N N . SER A 1 123 ? -37.089 -7.066 22.075 1.00 50.97 123 SER A N 1
ATOM 991 C CA . SER A 1 123 ? -38.351 -6.423 22.499 1.00 50.97 123 SER A CA 1
ATOM 992 C C . SER A 1 123 ? -39.388 -6.242 21.381 1.00 50.97 123 SER A C 1
ATOM 994 O O . SER A 1 123 ? -40.541 -5.939 21.666 1.00 50.97 123 SER A O 1
ATOM 996 N N . THR A 1 124 ? -39.039 -6.458 20.108 1.00 50.38 124 THR A N 1
ATOM 997 C CA . THR A 1 124 ? -39.973 -6.294 18.972 1.00 50.38 124 THR A CA 1
ATOM 998 C C . THR A 1 124 ? -40.735 -7.575 18.589 1.00 50.38 124 THR A C 1
ATOM 1000 O O . THR A 1 124 ? -41.551 -7.543 17.671 1.00 50.38 124 THR A O 1
ATOM 1003 N N . LYS A 1 125 ? -40.516 -8.707 19.283 1.00 49.53 125 LYS A N 1
ATOM 1004 C CA . LYS A 1 125 ? -41.201 -9.999 19.027 1.00 49.53 125 LYS A CA 1
ATOM 1005 C C . LYS A 1 125 ? -42.202 -10.433 20.112 1.00 49.53 125 LYS A C 1
ATOM 1007 O O . LYS A 1 125 ? -42.596 -11.594 20.139 1.00 49.53 125 LYS A O 1
ATOM 1012 N N . VAL A 1 126 ? -42.667 -9.520 20.965 1.00 50.66 126 VAL A N 1
ATOM 1013 C CA . VAL A 1 126 ? -43.764 -9.776 21.918 1.00 50.66 126 VAL A CA 1
ATOM 1014 C C . VAL A 1 126 ? -44.849 -8.718 21.712 1.00 50.66 126 VAL A C 1
ATOM 1016 O O . VAL A 1 126 ? -44.920 -7.764 22.467 1.00 50.66 126 VAL A O 1
ATOM 1019 N N . ASN A 1 127 ? -45.613 -8.820 20.616 1.00 49.66 127 ASN A N 1
ATOM 1020 C CA . ASN A 1 127 ? -46.981 -8.279 20.489 1.00 49.66 127 ASN A CA 1
ATOM 1021 C C . ASN A 1 127 ? -47.592 -8.627 19.117 1.00 49.66 127 ASN A C 1
ATOM 1023 O O . ASN A 1 127 ? -47.568 -7.834 18.178 1.00 49.66 127 ASN A O 1
ATOM 1027 N N . LYS A 1 128 ? -48.116 -9.852 19.004 1.00 51.31 128 LYS A N 1
ATOM 1028 C CA . LYS A 1 128 ? -49.177 -10.312 18.075 1.00 51.31 128 LYS A CA 1
ATOM 1029 C C . LYS A 1 128 ? -49.476 -11.756 18.495 1.00 51.31 128 LYS A C 1
ATOM 1031 O O . LYS A 1 128 ? -48.630 -12.617 18.297 1.00 51.31 128 LYS A O 1
ATOM 1036 N N . LYS A 1 129 ? -50.543 -12.060 19.233 1.00 46.72 129 LYS A N 1
ATOM 1037 C CA . LYS A 1 129 ? -51.986 -12.145 18.886 1.00 46.72 129 LYS A CA 1
ATOM 1038 C C . LYS A 1 129 ? -52.729 -12.412 20.240 1.00 46.72 129 LYS A C 1
ATOM 1040 O O . LYS A 1 129 ? -52.019 -12.829 21.156 1.00 46.72 129 LYS A O 1
ATOM 1045 N N . PRO A 1 130 ? -54.070 -12.307 20.411 1.00 47.91 130 PRO A N 1
ATOM 1046 C CA . PRO A 1 130 ? -55.084 -12.290 19.360 1.00 47.91 130 PRO A CA 1
ATOM 1047 C C . PRO A 1 130 ? -56.312 -11.375 19.549 1.00 47.91 130 PRO A C 1
ATOM 1049 O O . PRO A 1 130 ? -56.756 -11.106 20.654 1.00 47.91 130 PRO A O 1
ATOM 1052 N N . SER A 1 131 ? -56.932 -10.992 18.431 1.00 46.75 131 SER A N 1
ATOM 1053 C CA . SER A 1 131 ? -58.378 -10.767 18.368 1.00 46.75 131 SER A CA 1
ATOM 1054 C C . SER A 1 131 ? -58.872 -11.184 16.982 1.00 46.75 131 SER A C 1
ATOM 1056 O O . SER A 1 131 ? -58.389 -10.681 15.966 1.00 46.75 131 SER A O 1
ATOM 1058 N N . ASN A 1 132 ? -59.717 -12.208 16.931 1.00 44.12 132 ASN A N 1
ATOM 1059 C CA . ASN A 1 132 ? -61.098 -12.083 16.467 1.00 44.12 132 ASN A CA 1
ATOM 1060 C C . ASN A 1 132 ? -61.757 -13.467 16.415 1.00 44.12 132 ASN A C 1
ATOM 1062 O O . ASN A 1 132 ? -61.164 -14.396 15.865 1.00 44.12 132 ASN A O 1
ATOM 1066 N N . ASP A 1 133 ? -62.967 -13.468 16.979 1.00 45.06 133 ASP A N 1
ATOM 1067 C CA . ASP A 1 133 ? -64.104 -14.395 16.889 1.00 45.06 133 ASP A CA 1
ATOM 1068 C C . ASP A 1 133 ? -63.969 -15.827 17.430 1.00 45.06 133 ASP A C 1
ATOM 1070 O O . ASP A 1 133 ? -63.158 -16.629 16.915 1.00 45.06 133 ASP A O 1
#

Organism: NCBI:txid653929

pLDDT: mean 78.14, std 16.24, range [33.72, 95.69]

Sequence (133 aa):
MLNVCNMLRHDGEILKKLIGKGDIPISRIAKQMGVNRSTIYRMFDKADIPIDFLLKIGKVINKDMSPFFPEVIQAIQEPPVNYSSPKSYSELLDERRYWKDKYINILEKCNSLLNNQLASTKSTKVNKKPSND

Radius of gyration: 27.05 Å; chains: 1; bounding box: 82×39×57 Å